Protein AF-A0A2J7VJE0-F1 (afdb_monomer_lite)

pLDDT: mean 70.12, std 18.14, range [36.25, 94.69]

Secondary structure (DSSP, 8-state):
------------------B-TTT-SB-----HHHHHHHHHHHHHHT--HHHHHHHHT--HHHHHHHHHTT---SS----SS---------SSTTEEEEEETTEEEEEETHHHHHHHHHHHHHH-

Sequence (124 aa):
MSDEATKPAGAGSKGGVRIDWRTGKPMVSHDDAFWQEHERRRIEQGISVSQYCAATGLALTTYRLRVGGKKRPAQTAAPAFVAITKQAAPADPGMVEVVVQGMTMRLGGAAAERVLSRVLERLA

Radius of gyration: 27.11 Å; chains: 1; bounding box: 52×63×76 Å

Structure (mmCIF, N/CA/C/O backbone):
data_AF-A0A2J7VJE0-F1
#
_entry.id   AF-A0A2J7VJE0-F1
#
loop_
_atom_site.group_PDB
_atom_site.id
_atom_site.type_symbol
_atom_site.label_atom_id
_atom_site.label_alt_id
_atom_site.label_comp_id
_atom_site.label_asym_id
_atom_site.label_entity_id
_atom_site.label_seq_id
_atom_site.pdbx_PDB_ins_code
_atom_site.Cartn_x
_atom_site.Cartn_y
_atom_site.Cartn_z
_atom_site.occupancy
_atom_site.B_iso_or_equiv
_atom_site.auth_seq_id
_atom_site.auth_comp_id
_atom_site.auth_asym_id
_atom_site.auth_atom_id
_atom_site.pdbx_PDB_model_num
ATOM 1 N N . MET A 1 1 ? 38.489 13.893 -44.338 1.00 43.25 1 MET A N 1
ATOM 2 C CA . MET A 1 1 ? 37.781 12.605 -44.457 1.00 43.25 1 MET A CA 1
ATOM 3 C C . MET A 1 1 ? 37.473 12.166 -43.043 1.00 43.25 1 MET A C 1
ATOM 5 O O . MET A 1 1 ? 38.401 11.939 -42.281 1.00 43.25 1 MET A O 1
ATOM 9 N N . SER A 1 2 ? 36.200 12.267 -42.669 1.00 45.22 2 SER A N 1
ATOM 10 C CA . SER A 1 2 ? 35.690 12.029 -41.321 1.00 45.22 2 SER A CA 1
ATOM 11 C C . SER A 1 2 ? 35.440 10.538 -41.131 1.00 45.22 2 SER A C 1
ATOM 13 O O . SER A 1 2 ? 34.679 9.969 -41.906 1.00 45.22 2 SER A O 1
ATOM 15 N N . ASP A 1 3 ? 36.032 9.934 -40.105 1.00 45.50 3 ASP A N 1
ATOM 16 C CA . ASP A 1 3 ? 35.607 8.626 -39.606 1.00 45.50 3 ASP A CA 1
ATOM 17 C C . ASP A 1 3 ? 34.783 8.858 -38.336 1.00 45.50 3 ASP A C 1
ATOM 19 O O . ASP A 1 3 ? 35.295 9.106 -37.242 1.00 45.50 3 ASP A O 1
ATOM 23 N N . GLU A 1 4 ? 33.468 8.884 -38.534 1.00 46.97 4 GLU A N 1
ATOM 24 C CA . GLU A 1 4 ? 32.453 8.971 -37.496 1.00 46.97 4 GLU A CA 1
ATOM 25 C C . GLU A 1 4 ? 32.301 7.587 -36.857 1.00 46.97 4 GLU A C 1
ATOM 27 O O . GLU A 1 4 ? 31.663 6.684 -37.402 1.00 46.97 4 GLU A O 1
ATOM 32 N N . ALA A 1 5 ? 32.923 7.403 -35.691 1.00 51.03 5 ALA A N 1
ATOM 33 C CA . ALA A 1 5 ? 32.775 6.202 -34.880 1.00 51.03 5 ALA A CA 1
ATOM 34 C C . ALA A 1 5 ? 31.323 6.082 -34.386 1.00 51.03 5 ALA A C 1
ATOM 36 O O . ALA A 1 5 ? 30.947 6.585 -33.324 1.00 51.03 5 ALA A O 1
ATOM 37 N N . THR A 1 6 ? 30.496 5.396 -35.173 1.00 48.38 6 THR A N 1
ATOM 38 C CA . THR A 1 6 ? 29.130 5.030 -34.803 1.00 48.38 6 THR A CA 1
ATOM 39 C C . THR A 1 6 ? 29.179 4.029 -33.650 1.00 48.38 6 THR A C 1
ATOM 41 O O . THR A 1 6 ? 29.431 2.838 -33.817 1.00 48.38 6 THR A O 1
ATOM 44 N N . LYS A 1 7 ? 28.927 4.541 -32.446 1.00 45.47 7 LYS A N 1
ATOM 45 C CA . LYS A 1 7 ? 28.599 3.783 -31.238 1.00 45.47 7 LYS A CA 1
ATOM 46 C C . LYS A 1 7 ? 27.366 2.912 -31.523 1.00 45.47 7 LYS A C 1
ATOM 48 O O . LYS A 1 7 ? 26.308 3.484 -31.791 1.00 45.47 7 LYS A O 1
ATOM 53 N N . PRO A 1 8 ? 27.424 1.569 -31.438 1.00 43.69 8 PRO A N 1
ATOM 54 C CA . PRO A 1 8 ? 26.206 0.783 -31.520 1.00 43.69 8 PRO A CA 1
ATOM 55 C C . PRO A 1 8 ? 25.373 1.071 -30.270 1.00 43.69 8 PRO A C 1
ATOM 57 O O . PRO A 1 8 ? 25.733 0.713 -29.146 1.00 43.69 8 PRO A O 1
ATOM 60 N N . ALA A 1 9 ? 24.270 1.786 -30.482 1.00 41.22 9 ALA A N 1
ATOM 61 C CA . ALA A 1 9 ? 23.201 1.943 -29.519 1.00 41.22 9 ALA A CA 1
ATOM 62 C C . ALA A 1 9 ? 22.768 0.543 -29.069 1.00 41.22 9 ALA A C 1
ATOM 64 O O . ALA A 1 9 ? 22.300 -0.261 -29.875 1.00 41.22 9 ALA A O 1
ATOM 65 N N . GLY A 1 10 ? 22.988 0.248 -27.786 1.00 36.25 10 GLY A N 1
ATOM 66 C CA . GLY A 1 10 ? 22.567 -0.991 -27.151 1.00 36.25 10 GLY A CA 1
ATOM 67 C C . GLY A 1 10 ? 21.077 -1.187 -27.380 1.00 36.25 10 GLY A C 1
ATOM 68 O O . GLY A 1 10 ? 20.251 -0.478 -26.806 1.00 36.25 10 GLY A O 1
ATOM 69 N N . ALA A 1 11 ? 20.762 -2.123 -28.269 1.00 43.91 11 ALA A N 1
ATOM 70 C CA . ALA A 1 11 ? 19.417 -2.549 -28.575 1.00 43.91 11 ALA A CA 1
ATOM 71 C C . ALA A 1 11 ? 18.706 -2.924 -27.273 1.00 43.91 11 ALA A C 1
ATOM 73 O O . ALA A 1 11 ? 19.202 -3.734 -26.485 1.00 43.91 11 ALA A O 1
ATOM 74 N N . GLY A 1 12 ? 17.544 -2.306 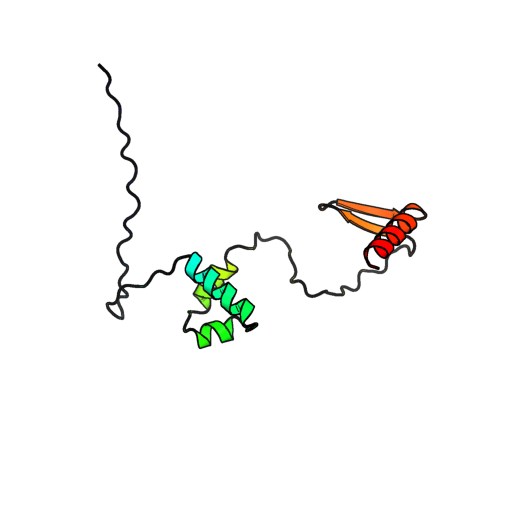-27.055 1.00 41.53 12 GLY A N 1
ATOM 75 C CA . GLY A 1 12 ? 16.648 -2.643 -25.964 1.00 41.53 12 GLY A CA 1
ATOM 76 C C . GLY A 1 12 ? 16.455 -4.153 -25.895 1.00 41.53 12 GLY A C 1
ATOM 77 O O . GLY A 1 12 ? 16.185 -4.810 -26.901 1.00 41.53 12 GLY A O 1
ATOM 78 N N . SER A 1 13 ? 16.647 -4.688 -24.694 1.00 42.09 13 SER A N 1
ATOM 79 C CA . SER A 1 13 ? 16.468 -6.092 -24.359 1.00 42.09 13 SER A CA 1
ATOM 80 C C . SER A 1 13 ? 15.102 -6.579 -24.857 1.00 42.09 13 SER A C 1
ATOM 82 O O . SER A 1 13 ? 14.070 -6.306 -24.244 1.00 42.09 13 SER A O 1
ATOM 84 N N . LYS A 1 14 ? 15.076 -7.295 -25.989 1.00 50.09 14 LYS A N 1
ATOM 85 C CA . LYS A 1 14 ? 13.945 -8.145 -26.376 1.00 50.09 14 LYS A CA 1
ATOM 86 C C . LYS A 1 14 ? 13.949 -9.322 -25.407 1.00 50.09 14 LYS A C 1
ATOM 88 O O . LYS A 1 14 ? 14.539 -10.361 -25.686 1.00 50.09 14 LYS A O 1
ATOM 93 N N . GLY A 1 15 ? 13.376 -9.105 -24.224 1.00 51.25 15 GLY A N 1
ATOM 94 C CA . GLY A 1 15 ? 13.291 -10.111 -23.175 1.00 51.25 15 GLY A CA 1
ATOM 95 C C . GLY A 1 15 ? 12.612 -11.361 -23.721 1.00 51.25 15 GLY A C 1
ATOM 96 O O . GLY A 1 15 ? 11.435 -11.321 -24.070 1.00 51.25 15 GLY A O 1
ATOM 97 N N . GLY A 1 16 ? 13.366 -12.456 -23.832 1.00 63.72 16 GLY A N 1
ATOM 98 C CA . GLY A 1 16 ? 12.819 -13.752 -24.208 1.00 63.72 16 GLY A CA 1
ATOM 99 C C . GLY A 1 16 ? 11.659 -14.108 -23.282 1.00 63.72 16 GLY A C 1
ATOM 100 O O . GLY A 1 16 ? 11.749 -13.933 -22.063 1.00 63.72 16 GLY A O 1
ATOM 101 N N . VAL A 1 17 ? 10.553 -14.571 -23.863 1.00 68.06 17 VAL A N 1
ATOM 102 C CA . VAL A 1 17 ? 9.384 -15.013 -23.105 1.00 68.06 17 VAL A CA 1
ATOM 103 C C . VAL A 1 17 ? 9.827 -16.158 -22.200 1.00 68.06 17 VAL A C 1
ATOM 105 O O . VAL A 1 17 ? 10.199 -17.231 -22.672 1.00 68.06 17 VAL A O 1
ATOM 108 N N . ARG A 1 18 ? 9.842 -15.917 -20.887 1.00 73.81 18 ARG A N 1
ATOM 109 C CA . ARG A 1 18 ? 10.169 -16.958 -19.911 1.00 73.81 18 ARG A CA 1
ATOM 110 C C . ARG A 1 18 ? 9.047 -17.983 -19.943 1.00 73.81 18 ARG A C 1
ATOM 112 O O . ARG A 1 18 ? 7.897 -17.611 -19.762 1.00 73.81 18 ARG A O 1
ATOM 119 N N . ILE A 1 19 ? 9.368 -19.247 -20.178 1.00 78.81 19 ILE A N 1
ATOM 120 C CA . ILE A 1 19 ? 8.395 -20.339 -20.142 1.00 78.81 19 ILE A CA 1
ATOM 121 C C . ILE A 1 19 ? 8.424 -20.957 -18.745 1.00 78.81 19 ILE A C 1
ATOM 123 O O . ILE A 1 19 ? 9.497 -21.225 -18.203 1.00 78.81 19 ILE A O 1
ATOM 127 N N . ASP A 1 20 ? 7.254 -21.158 -18.147 1.00 74.19 20 ASP A N 1
ATOM 128 C CA . ASP A 1 20 ? 7.131 -21.939 -16.921 1.00 74.19 20 ASP A CA 1
ATOM 129 C C . ASP A 1 20 ? 7.394 -23.415 -17.247 1.00 74.19 20 ASP A C 1
ATOM 131 O O . ASP A 1 20 ? 6.620 -24.050 -17.958 1.00 74.19 20 ASP A O 1
ATOM 135 N N . TRP A 1 21 ? 8.488 -23.969 -16.723 1.00 78.69 21 TRP A N 1
ATOM 136 C CA . TRP A 1 21 ? 8.897 -25.354 -16.975 1.00 78.69 21 TRP A CA 1
ATOM 137 C C . TRP A 1 21 ? 7.873 -26.385 -16.483 1.00 78.69 21 TRP A C 1
ATOM 139 O O . TRP A 1 21 ? 7.854 -27.508 -16.979 1.00 78.69 21 TRP A O 1
ATOM 149 N N . ARG A 1 22 ? 7.014 -26.017 -15.524 1.00 68.25 22 ARG A N 1
ATOM 150 C CA . ARG A 1 22 ? 6.004 -26.914 -14.957 1.00 68.25 22 ARG A CA 1
ATOM 151 C C . ARG A 1 22 ? 4.750 -26.999 -15.821 1.00 68.25 22 ARG A C 1
ATOM 153 O O . ARG A 1 22 ? 4.088 -28.031 -15.829 1.00 68.25 22 ARG A O 1
ATOM 160 N N . THR A 1 23 ? 4.403 -25.918 -16.517 1.00 77.38 23 THR A N 1
ATOM 161 C CA . THR A 1 23 ? 3.162 -25.830 -17.306 1.00 77.38 23 THR A CA 1
ATOM 162 C C . THR A 1 23 ? 3.399 -25.691 -18.809 1.00 77.38 23 THR A C 1
ATOM 164 O O . THR A 1 23 ? 2.449 -25.795 -19.580 1.00 77.38 23 THR A O 1
ATOM 167 N N . GLY A 1 24 ? 4.640 -25.448 -19.238 1.00 76.81 24 GLY A N 1
ATOM 168 C CA . GLY A 1 24 ? 5.013 -25.188 -20.630 1.00 76.81 24 GLY A CA 1
ATOM 169 C C . GLY A 1 24 ? 4.452 -23.877 -21.189 1.00 76.81 24 GLY A C 1
ATOM 170 O O . GLY A 1 24 ? 4.563 -23.622 -22.386 1.00 76.81 24 GLY A O 1
ATOM 171 N N . LYS A 1 25 ? 3.827 -23.044 -20.348 1.00 77.75 25 LYS A N 1
ATOM 172 C CA . LYS A 1 25 ? 3.143 -21.819 -20.768 1.00 77.75 25 LYS A CA 1
ATOM 173 C C . LYS A 1 25 ? 4.049 -20.598 -20.628 1.00 77.75 25 LYS A C 1
ATOM 175 O O . LYS A 1 25 ? 4.911 -20.570 -19.744 1.00 77.75 25 LYS A O 1
ATOM 180 N N . PRO A 1 26 ? 3.851 -19.565 -21.465 1.00 77.06 26 PRO A N 1
ATOM 181 C CA . PRO A 1 26 ? 4.545 -18.301 -21.295 1.00 77.06 26 PRO A CA 1
ATOM 182 C C . PRO A 1 26 ? 4.207 -17.700 -19.928 1.00 77.06 26 PRO A C 1
ATOM 184 O O . PRO A 1 26 ? 3.043 -17.496 -19.585 1.00 77.06 26 PRO A O 1
ATOM 187 N N . MET A 1 27 ? 5.245 -17.434 -19.140 1.00 76.12 27 MET A N 1
ATOM 188 C CA . MET A 1 27 ? 5.154 -16.756 -17.858 1.00 76.12 27 MET A CA 1
ATOM 189 C C . MET A 1 27 ? 4.742 -15.312 -18.129 1.00 76.12 27 MET A C 1
ATOM 191 O O . MET A 1 27 ? 5.518 -14.515 -18.663 1.00 76.12 27 MET A O 1
ATOM 195 N N . VAL A 1 28 ? 3.500 -14.985 -17.782 1.00 72.06 28 VAL A N 1
ATOM 196 C CA . VAL A 1 28 ? 2.961 -13.638 -17.956 1.00 72.06 28 VAL A CA 1
ATOM 197 C C . VAL A 1 28 ? 3.666 -12.712 -16.968 1.00 72.06 28 VAL A C 1
ATOM 199 O O . VAL A 1 28 ? 3.453 -12.774 -15.759 1.00 72.06 28 VAL A O 1
ATOM 202 N N . SER A 1 29 ? 4.562 -11.872 -17.483 1.00 73.00 29 SER A N 1
ATOM 203 C CA . SER A 1 29 ? 5.171 -10.804 -16.699 1.00 73.00 29 SER A CA 1
ATOM 204 C C . SER A 1 29 ? 4.221 -9.615 -16.678 1.00 73.00 29 SER A C 1
ATOM 206 O O . SER A 1 29 ? 4.013 -8.974 -17.703 1.00 73.00 29 SER A O 1
ATOM 208 N N . HIS A 1 30 ? 3.678 -9.306 -15.506 1.00 82.88 30 HIS A N 1
ATOM 209 C CA . HIS A 1 30 ? 2.890 -8.096 -15.299 1.00 82.88 30 HIS A CA 1
ATOM 210 C C . HIS A 1 30 ? 3.801 -6.907 -14.975 1.00 82.88 30 HIS A C 1
ATOM 212 O O . HIS A 1 30 ? 4.722 -7.026 -14.157 1.00 82.88 30 HIS A O 1
ATOM 218 N N . ASP A 1 31 ? 3.545 -5.776 -15.626 1.00 83.19 31 ASP A N 1
ATOM 219 C CA . ASP A 1 31 ? 4.277 -4.527 -15.437 1.00 83.19 31 ASP A CA 1
ATOM 220 C C . ASP A 1 31 ? 3.844 -3.781 -14.164 1.00 83.19 31 ASP A C 1
ATOM 222 O O . ASP A 1 31 ? 2.887 -4.152 -13.486 1.00 83.19 31 ASP A O 1
ATOM 226 N N . ASP A 1 32 ? 4.579 -2.728 -13.796 1.00 80.44 32 ASP A N 1
ATOM 227 C CA . ASP A 1 32 ? 4.268 -1.937 -12.598 1.00 80.44 32 ASP A CA 1
ATOM 228 C C . ASP A 1 32 ? 2.884 -1.261 -12.695 1.00 80.44 32 ASP A C 1
ATOM 230 O O . ASP A 1 32 ? 2.213 -1.111 -11.674 1.00 80.44 32 ASP A O 1
ATOM 234 N N . ALA A 1 33 ? 2.436 -0.888 -13.900 1.00 86.50 33 ALA A N 1
ATOM 235 C CA . ALA A 1 33 ? 1.135 -0.255 -14.121 1.00 86.50 33 ALA A CA 1
ATOM 236 C C . ALA A 1 33 ? -0.026 -1.196 -13.771 1.00 86.50 33 ALA A C 1
ATOM 238 O O . ALA A 1 33 ? -0.957 -0.785 -13.078 1.00 86.50 33 ALA A O 1
ATOM 239 N N . PHE A 1 34 ? 0.069 -2.471 -14.160 1.00 90.75 34 PHE A N 1
ATOM 240 C CA . PHE A 1 34 ? -0.881 -3.507 -13.762 1.00 90.75 34 PHE A CA 1
ATOM 241 C C . PHE A 1 34 ? -1.033 -3.593 -12.237 1.00 90.75 34 PHE A C 1
ATOM 243 O O . PHE A 1 34 ? -2.149 -3.622 -11.716 1.00 90.75 34 PHE A O 1
ATOM 250 N N . TRP A 1 35 ? 0.085 -3.595 -11.503 1.00 90.56 35 TRP A N 1
ATOM 251 C CA . TRP A 1 35 ? 0.054 -3.697 -10.041 1.00 90.56 35 TRP A CA 1
ATOM 252 C C . TRP A 1 35 ? -0.546 -2.452 -9.378 1.00 90.56 35 TRP A C 1
ATOM 254 O O . TRP A 1 35 ? -1.299 -2.584 -8.414 1.00 90.56 35 TRP A O 1
ATOM 264 N N . GLN A 1 36 ? -0.258 -1.256 -9.899 1.00 88.31 36 GLN A N 1
ATOM 265 C CA . GLN A 1 36 ? -0.834 -0.006 -9.388 1.00 88.31 36 GLN A CA 1
ATOM 266 C C . GLN A 1 36 ? -2.342 0.084 -9.638 1.00 88.31 36 GLN A C 1
ATOM 268 O O . GLN A 1 36 ? -3.091 0.492 -8.753 1.00 88.31 36 GLN A O 1
ATOM 273 N N . GLU A 1 37 ? -2.803 -0.353 -10.810 1.00 91.62 37 GLU A N 1
ATOM 274 C CA . GLU A 1 37 ? -4.231 -0.405 -11.126 1.00 91.62 37 GLU A CA 1
ATOM 275 C C . GLU A 1 37 ? -4.983 -1.338 -10.174 1.00 91.62 37 GLU A C 1
ATOM 277 O O . GLU A 1 37 ? -6.061 -1.011 -9.671 1.00 91.62 37 GLU A O 1
ATOM 282 N N . HIS A 1 38 ? -4.391 -2.494 -9.878 1.00 93.19 38 HIS A N 1
ATOM 283 C CA . HIS A 1 38 ? -4.963 -3.417 -8.916 1.00 93.19 38 HIS A CA 1
ATOM 284 C C . HIS A 1 38 ? -5.018 -2.830 -7.499 1.00 93.19 38 HIS A C 1
ATOM 286 O O . HIS A 1 38 ? -6.027 -3.039 -6.823 1.00 93.19 38 HIS A O 1
ATOM 292 N N . GLU A 1 39 ? -4.009 -2.068 -7.067 1.00 92.75 39 GLU A N 1
ATOM 293 C CA . GLU A 1 39 ? -4.050 -1.386 -5.768 1.00 92.75 39 GLU A CA 1
ATOM 294 C C . GLU A 1 39 ? -5.116 -0.293 -5.718 1.00 92.75 39 GLU A C 1
ATOM 296 O O . GLU A 1 39 ? -5.835 -0.199 -4.725 1.00 92.75 39 GLU A O 1
ATOM 301 N N . ARG A 1 40 ? -5.290 0.480 -6.795 1.00 90.94 40 ARG A N 1
ATOM 302 C CA . ARG A 1 40 ? -6.366 1.475 -6.881 1.00 90.94 40 ARG A CA 1
ATOM 303 C C . ARG A 1 40 ? -7.736 0.830 -6.666 1.00 90.94 40 ARG A C 1
ATOM 305 O O . ARG A 1 40 ? -8.469 1.244 -5.774 1.00 90.94 40 ARG A O 1
ATOM 312 N N . ARG A 1 41 ? -8.036 -0.246 -7.402 1.00 93.00 41 ARG A N 1
ATOM 313 C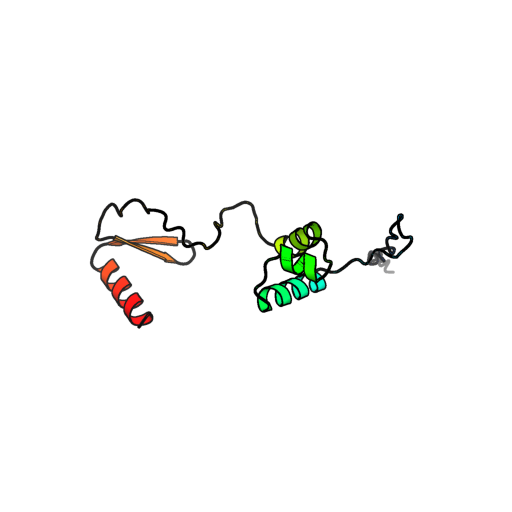 CA . ARG A 1 41 ? -9.302 -0.990 -7.264 1.00 93.00 41 ARG A CA 1
ATOM 314 C C . ARG A 1 41 ? -9.489 -1.572 -5.869 1.00 93.00 41 ARG A C 1
ATOM 316 O O . ARG A 1 41 ? -10.597 -1.576 -5.342 1.00 93.00 41 ARG A O 1
ATOM 323 N N . ARG A 1 42 ? -8.411 -2.066 -5.254 1.00 94.69 42 ARG A N 1
ATOM 324 C CA . ARG A 1 42 ? -8.451 -2.572 -3.880 1.00 94.69 42 ARG A CA 1
ATOM 325 C C . ARG A 1 42 ? -8.854 -1.467 -2.897 1.00 94.69 42 ARG A C 1
ATOM 327 O O . ARG A 1 42 ? -9.677 -1.720 -2.019 1.00 94.69 42 ARG A O 1
ATOM 334 N N . ILE A 1 43 ? -8.258 -0.278 -3.024 1.00 92.62 43 ILE A N 1
ATOM 335 C CA . ILE A 1 43 ? -8.550 0.881 -2.169 1.00 92.62 43 ILE A CA 1
ATOM 336 C C . ILE A 1 43 ? -9.999 1.336 -2.365 1.00 92.62 43 ILE A C 1
ATOM 338 O O . ILE A 1 43 ? -10.694 1.544 -1.376 1.00 92.62 43 ILE A O 1
ATOM 342 N N . GLU A 1 44 ? -10.470 1.417 -3.611 1.00 93.44 44 GLU A N 1
ATOM 343 C CA . GLU A 1 44 ? -11.863 1.758 -3.940 1.00 93.44 44 GLU A CA 1
ATOM 344 C C . GLU A 1 44 ? -12.865 0.778 -3.317 1.00 93.44 44 GLU A C 1
ATOM 346 O O . GLU A 1 44 ? -13.910 1.185 -2.819 1.00 93.44 44 GLU A O 1
ATOM 351 N N . GLN A 1 45 ? -12.530 -0.513 -3.289 1.00 91.94 45 GLN A N 1
ATOM 352 C CA . GLN A 1 45 ? -13.354 -1.549 -2.659 1.00 91.94 45 GLN A CA 1
ATOM 353 C C . GLN A 1 45 ? -13.237 -1.574 -1.127 1.00 91.94 45 GLN A C 1
ATOM 355 O O . GLN A 1 45 ? -14.015 -2.262 -0.469 1.00 91.94 45 GLN A O 1
ATOM 360 N N . GLY A 1 46 ? -12.260 -0.874 -0.543 1.00 92.38 46 GLY A N 1
ATOM 361 C CA . GLY A 1 46 ? -12.067 -0.805 0.907 1.00 92.38 46 GLY A CA 1
ATOM 362 C C . GLY A 1 46 ? -11.671 -2.130 1.572 1.00 92.38 46 GLY A C 1
ATOM 363 O O . GLY A 1 46 ? -11.831 -2.272 2.783 1.00 92.38 46 GLY A O 1
ATOM 364 N N . ILE A 1 47 ? -11.153 -3.110 0.819 1.00 93.19 47 ILE A N 1
ATOM 365 C CA . ILE A 1 47 ? -10.851 -4.452 1.346 1.00 93.19 47 ILE A CA 1
ATOM 366 C C . ILE A 1 47 ? -9.369 -4.674 1.680 1.00 93.19 47 ILE A C 1
ATOM 368 O O . ILE A 1 47 ? -8.448 -3.993 1.210 1.00 93.19 47 ILE A O 1
ATOM 372 N N . SER A 1 48 ? -9.101 -5.657 2.545 1.00 91.81 48 SER A N 1
ATOM 373 C CA . SER A 1 48 ? -7.729 -6.002 2.935 1.00 91.81 48 SER A CA 1
ATOM 374 C C . SER A 1 48 ? -6.935 -6.600 1.764 1.00 91.81 48 SER A C 1
ATOM 376 O O . SER A 1 48 ? -7.499 -7.226 0.867 1.00 91.81 48 SER A O 1
ATOM 378 N N . VAL A 1 49 ? -5.602 -6.448 1.777 1.00 90.00 49 VAL A N 1
ATOM 379 C CA . VAL A 1 49 ? -4.719 -7.005 0.726 1.00 90.00 49 VAL A CA 1
ATOM 380 C C . VAL A 1 49 ? -4.917 -8.514 0.578 1.00 90.00 49 VAL A C 1
ATOM 382 O O . VAL A 1 49 ? -4.963 -9.028 -0.536 1.00 90.00 49 VAL A O 1
ATOM 385 N N . SER A 1 50 ? -5.053 -9.224 1.703 1.00 88.31 50 SER A N 1
ATOM 386 C CA . SER A 1 50 ? -5.224 -10.678 1.704 1.00 88.31 50 SER A CA 1
ATOM 387 C C . SER A 1 50 ? -6.535 -11.099 1.042 1.00 88.31 50 SER A C 1
ATOM 389 O O . SER A 1 50 ? -6.529 -12.018 0.229 1.00 88.31 50 SER A O 1
ATOM 391 N N . GLN A 1 51 ? -7.642 -10.419 1.360 1.00 90.81 51 GLN A N 1
ATOM 392 C CA . GLN A 1 51 ? -8.946 -10.691 0.747 1.00 90.81 51 GLN A CA 1
ATOM 393 C C . GLN A 1 51 ? -8.938 -10.365 -0.747 1.00 90.81 51 GLN A C 1
ATOM 395 O O . GLN A 1 51 ? -9.421 -11.158 -1.548 1.00 90.81 51 GLN A O 1
ATOM 400 N N . TYR A 1 52 ? -8.324 -9.246 -1.133 1.00 94.62 52 TYR A N 1
ATOM 401 C CA . TYR A 1 52 ? -8.225 -8.849 -2.534 1.00 94.62 52 TYR A CA 1
ATOM 402 C C . TYR A 1 52 ? -7.415 -9.845 -3.372 1.00 94.62 52 TYR A C 1
ATOM 404 O O . TYR A 1 52 ? -7.854 -10.249 -4.447 1.00 94.62 52 TYR A O 1
ATOM 412 N N . CYS A 1 53 ? -6.260 -10.296 -2.869 1.00 91.94 53 CYS A N 1
ATOM 413 C CA . CYS A 1 53 ? -5.439 -11.297 -3.556 1.00 91.94 53 CYS A CA 1
ATOM 414 C C . CYS A 1 53 ? -6.165 -12.643 -3.677 1.00 91.94 53 CYS A C 1
ATOM 416 O O . CYS A 1 53 ? -6.112 -13.267 -4.734 1.00 91.94 53 CYS A O 1
ATOM 418 N N . ALA A 1 54 ? -6.886 -13.064 -2.630 1.00 91.69 54 ALA A N 1
ATOM 419 C CA . ALA A 1 54 ? -7.689 -14.284 -2.667 1.00 91.69 54 ALA A CA 1
ATOM 420 C C . ALA A 1 54 ? -8.824 -14.200 -3.704 1.00 91.69 54 ALA A C 1
ATOM 422 O O . ALA A 1 54 ? -9.048 -15.158 -4.437 1.00 91.69 54 ALA A O 1
ATOM 423 N N . ALA A 1 55 ? -9.497 -13.050 -3.810 1.00 92.62 55 ALA A N 1
ATOM 424 C CA . ALA A 1 55 ? -10.597 -12.842 -4.752 1.00 92.62 55 ALA A CA 1
ATOM 425 C C . ALA A 1 55 ? -10.138 -12.715 -6.218 1.00 92.62 55 ALA A C 1
ATOM 427 O O . ALA A 1 55 ? -10.856 -13.120 -7.126 1.00 92.62 55 ALA A O 1
ATOM 428 N N . THR A 1 56 ? -8.949 -12.154 -6.459 1.00 89.44 56 THR A N 1
ATOM 429 C CA . THR A 1 56 ? -8.419 -11.886 -7.812 1.00 89.44 56 THR A CA 1
ATOM 430 C C . THR A 1 56 ? -7.443 -12.951 -8.317 1.00 89.44 56 THR A C 1
ATOM 432 O O . THR A 1 56 ? -7.006 -12.887 -9.463 1.00 89.44 56 THR A O 1
ATOM 435 N N . GLY A 1 57 ? -7.081 -13.925 -7.476 1.00 88.31 57 GLY A N 1
ATOM 436 C CA . GLY A 1 57 ? -6.098 -14.958 -7.811 1.00 88.31 57 GLY A CA 1
ATOM 437 C C . GLY A 1 57 ? -4.659 -14.440 -7.902 1.00 88.31 57 GLY A C 1
ATOM 438 O O . GLY A 1 57 ? -3.797 -15.107 -8.473 1.00 88.31 57 GLY A O 1
ATOM 439 N N . LEU A 1 58 ? -4.376 -13.253 -7.356 1.00 89.69 58 LEU A N 1
ATOM 440 C CA . LEU A 1 58 ? -3.036 -12.672 -7.361 1.00 89.69 58 LEU A CA 1
ATOM 441 C C . LEU A 1 58 ? -2.152 -13.295 -6.276 1.00 89.69 58 LEU A C 1
ATOM 443 O O . LEU A 1 58 ? -2.572 -13.530 -5.142 1.00 89.69 58 LEU A O 1
ATOM 447 N N . ALA A 1 59 ? -0.877 -13.505 -6.603 1.00 89.75 59 ALA A N 1
ATOM 448 C CA . ALA A 1 59 ? 0.106 -13.987 -5.641 1.00 89.75 59 ALA A CA 1
ATOM 449 C C . ALA A 1 59 ? 0.399 -12.914 -4.576 1.00 89.75 59 ALA A C 1
ATOM 451 O O . ALA A 1 59 ? 0.971 -11.864 -4.877 1.00 89.75 59 ALA A O 1
ATOM 452 N N . LEU A 1 60 ? 0.057 -13.207 -3.317 1.00 88.94 60 LEU A N 1
ATOM 453 C CA . LEU A 1 60 ? 0.148 -12.266 -2.193 1.00 88.94 60 LEU A CA 1
ATOM 454 C C . LEU A 1 60 ? 1.556 -11.679 -1.995 1.00 88.94 60 LEU A C 1
ATOM 456 O O . LEU A 1 60 ? 1.710 -10.489 -1.720 1.00 88.94 60 LEU A O 1
ATOM 460 N N . THR A 1 61 ? 2.590 -12.513 -2.114 1.00 87.12 61 THR A N 1
ATOM 461 C CA . THR A 1 61 ? 3.993 -12.105 -1.947 1.00 87.12 61 THR A CA 1
ATOM 462 C C . THR A 1 61 ? 4.423 -11.131 -3.041 1.00 87.12 61 THR A C 1
ATOM 464 O O . THR A 1 61 ? 4.928 -10.052 -2.734 1.00 87.12 61 THR A O 1
ATOM 467 N N . THR A 1 62 ? 4.157 -11.463 -4.306 1.00 88.12 62 THR A N 1
ATOM 468 C CA . THR A 1 62 ? 4.457 -10.599 -5.457 1.00 88.12 62 THR A CA 1
ATOM 469 C C . THR A 1 62 ? 3.684 -9.289 -5.386 1.00 88.12 62 THR A C 1
ATOM 471 O O . THR A 1 62 ? 4.271 -8.228 -5.586 1.00 88.12 62 THR A O 1
ATOM 474 N N . TYR A 1 63 ? 2.399 -9.350 -5.033 1.00 89.50 63 TYR A N 1
ATOM 475 C CA . TYR A 1 63 ? 1.556 -8.171 -4.867 1.00 89.50 63 TYR A CA 1
ATOM 476 C C . TYR A 1 63 ? 2.151 -7.198 -3.844 1.00 89.50 63 TYR A C 1
ATOM 478 O O . TYR A 1 63 ? 2.361 -6.026 -4.144 1.00 89.50 63 TYR A O 1
ATOM 486 N N . ARG A 1 64 ? 2.518 -7.690 -2.652 1.00 88.88 64 ARG A N 1
ATOM 487 C CA . ARG A 1 64 ? 3.144 -6.868 -1.601 1.00 88.88 64 ARG A CA 1
ATOM 488 C C . ARG A 1 64 ? 4.471 -6.259 -2.043 1.00 88.88 64 ARG A C 1
ATOM 490 O O . ARG A 1 64 ? 4.715 -5.093 -1.755 1.00 88.88 64 ARG A O 1
ATOM 497 N N . LEU A 1 65 ? 5.310 -7.022 -2.742 1.00 87.25 65 LEU A N 1
ATOM 498 C CA . LEU A 1 65 ? 6.591 -6.526 -3.249 1.00 87.25 65 LEU A CA 1
ATOM 499 C C . LEU A 1 65 ? 6.409 -5.443 -4.316 1.00 87.25 65 LEU A C 1
ATOM 501 O O . LEU A 1 65 ? 7.165 -4.481 -4.334 1.00 87.25 65 LEU A O 1
ATOM 505 N N . ARG A 1 66 ? 5.417 -5.575 -5.198 1.00 86.12 66 ARG A N 1
ATOM 506 C CA . ARG A 1 66 ? 5.196 -4.642 -6.314 1.00 86.12 66 ARG A CA 1
ATOM 507 C C . ARG A 1 66 ? 4.441 -3.384 -5.903 1.00 86.12 66 ARG A C 1
ATOM 509 O O . ARG A 1 66 ? 4.801 -2.291 -6.327 1.00 86.12 66 ARG A O 1
ATOM 516 N N . VAL A 1 67 ? 3.435 -3.533 -5.049 1.00 83.94 67 VAL A N 1
ATOM 517 C CA . VAL A 1 67 ? 2.601 -2.425 -4.570 1.00 83.94 67 VAL A CA 1
ATOM 518 C C . VAL A 1 67 ? 3.236 -1.724 -3.367 1.00 83.94 6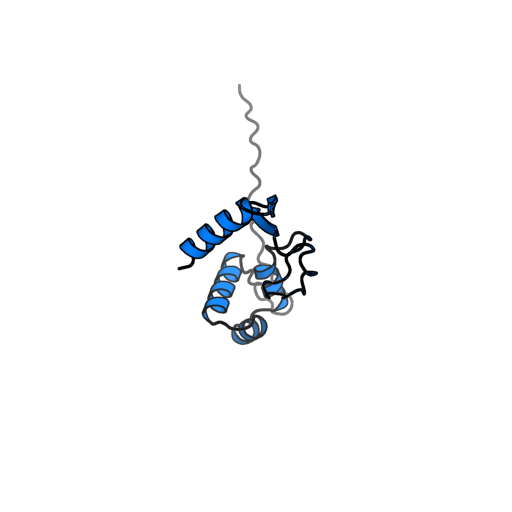7 VAL A C 1
ATOM 520 O O . VAL A 1 67 ? 3.259 -0.499 -3.300 1.00 83.94 67 VAL A O 1
ATOM 523 N N . GLY A 1 68 ? 3.813 -2.483 -2.432 1.00 71.81 68 GLY A N 1
ATOM 524 C CA . GLY A 1 68 ? 4.511 -1.949 -1.256 1.00 71.81 68 GLY A CA 1
ATOM 525 C C . GLY A 1 68 ? 5.976 -1.570 -1.507 1.00 71.81 68 GLY A C 1
ATOM 526 O O . GLY A 1 68 ? 6.584 -0.889 -0.684 1.00 71.81 68 GLY A O 1
ATOM 527 N N . GLY A 1 69 ? 6.555 -1.977 -2.643 1.00 59.25 69 GLY A N 1
ATOM 528 C CA . GLY A 1 69 ? 7.989 -1.858 -2.942 1.00 59.25 69 GLY A CA 1
ATOM 529 C C . GLY A 1 69 ? 8.514 -0.460 -3.260 1.00 59.25 69 GLY A C 1
ATOM 530 O O . GLY A 1 69 ? 9.708 -0.303 -3.491 1.00 59.25 69 GLY A O 1
ATOM 531 N N . LYS A 1 70 ? 7.668 0.574 -3.248 1.00 54.84 70 LYS A N 1
ATOM 532 C CA . LYS A 1 70 ? 8.094 1.975 -3.390 1.00 54.84 70 LYS A CA 1
ATOM 533 C C . LYS A 1 70 ? 7.640 2.809 -2.192 1.00 54.84 70 LYS A C 1
ATOM 535 O O . LYS A 1 70 ? 6.995 3.834 -2.367 1.00 54.84 70 LYS A O 1
ATOM 540 N N . LYS A 1 71 ? 7.975 2.365 -0.973 1.00 45.72 71 LYS A N 1
ATOM 541 C CA . LYS A 1 71 ? 8.324 3.226 0.180 1.00 45.72 71 LYS A CA 1
ATOM 542 C C . LYS A 1 71 ? 8.728 2.380 1.395 1.00 45.72 71 LYS A C 1
ATOM 544 O O . LYS A 1 71 ? 7.880 1.892 2.132 1.00 45.72 71 LYS A O 1
ATOM 549 N N . ARG A 1 72 ? 10.036 2.315 1.652 1.00 44.47 72 ARG A N 1
ATOM 550 C CA . ARG A 1 72 ? 10.648 2.865 2.877 1.00 44.47 72 ARG A CA 1
ATOM 551 C C . ARG A 1 72 ? 12.176 2.794 2.745 1.00 44.47 72 ARG A C 1
ATOM 553 O O . ARG A 1 72 ? 12.725 1.704 2.889 1.00 44.47 72 ARG A O 1
ATOM 560 N N . PRO A 1 73 ? 12.894 3.917 2.528 1.00 39.88 73 PRO A N 1
ATOM 561 C CA . PRO A 1 73 ? 14.182 4.049 3.201 1.00 39.88 73 PRO A CA 1
ATOM 562 C C . PRO A 1 73 ? 13.962 3.676 4.670 1.00 39.88 73 PRO A C 1
ATOM 564 O O . PRO A 1 73 ? 12.938 4.037 5.260 1.00 39.88 73 PRO A O 1
ATOM 567 N N . ALA A 1 74 ? 14.872 2.892 5.235 1.00 44.22 74 ALA A N 1
ATOM 568 C CA . ALA A 1 74 ? 14.884 2.593 6.655 1.00 44.22 74 ALA A CA 1
ATOM 569 C C . ALA A 1 74 ? 15.090 3.903 7.432 1.00 44.22 74 ALA A C 1
ATOM 571 O O . ALA A 1 74 ? 16.217 4.281 7.715 1.00 44.22 74 ALA A O 1
ATOM 572 N N . GLN A 1 75 ? 13.998 4.624 7.692 1.00 43.06 75 GLN A N 1
ATOM 573 C CA . GLN A 1 75 ? 13.878 5.708 8.660 1.00 43.06 75 GLN A CA 1
ATOM 574 C C . GLN A 1 75 ? 12.388 6.031 8.869 1.00 43.06 75 GLN A C 1
ATOM 576 O O . GLN A 1 75 ? 11.707 6.595 8.016 1.00 43.06 75 GLN A O 1
ATOM 581 N N . THR A 1 76 ? 11.890 5.563 10.018 1.00 46.62 76 THR A N 1
ATOM 582 C CA . THR A 1 76 ? 10.870 6.210 10.863 1.00 46.62 76 THR A CA 1
ATOM 583 C C . THR A 1 76 ? 9.686 6.876 10.162 1.00 46.62 76 THR A C 1
ATOM 585 O O . THR A 1 76 ? 9.588 8.093 10.073 1.00 46.62 76 THR A O 1
ATOM 588 N N . ALA A 1 77 ? 8.697 6.068 9.795 1.00 46.62 77 ALA A N 1
ATOM 589 C CA . ALA A 1 77 ? 7.312 6.521 9.771 1.00 46.62 77 ALA A CA 1
ATOM 590 C C . ALA A 1 77 ? 6.470 5.437 10.442 1.00 46.62 77 ALA A C 1
ATOM 592 O O . ALA A 1 77 ? 6.168 4.399 9.847 1.00 46.62 77 ALA A O 1
ATOM 593 N N . ALA A 1 78 ? 6.156 5.649 11.718 1.00 44.25 78 ALA A N 1
ATOM 594 C CA . ALA A 1 78 ? 5.112 4.894 12.389 1.00 44.25 78 ALA A CA 1
ATOM 595 C C . ALA A 1 78 ? 3.810 5.012 11.566 1.00 44.25 78 ALA A C 1
ATOM 597 O O . ALA A 1 78 ? 3.573 6.055 10.949 1.00 44.25 78 ALA A O 1
ATOM 598 N N . PRO A 1 79 ? 2.997 3.946 11.466 1.00 42.62 79 PRO A N 1
ATOM 599 C CA . PRO A 1 79 ? 1.696 4.040 10.817 1.00 42.62 79 PRO A CA 1
ATOM 600 C C . PRO A 1 79 ? 0.857 5.116 11.513 1.00 42.62 79 PRO A C 1
ATOM 602 O O . PRO A 1 79 ? 0.912 5.234 12.735 1.00 42.62 79 PRO A O 1
ATOM 605 N N . ALA A 1 80 ? 0.070 5.858 10.733 1.00 49.38 80 ALA A N 1
ATOM 606 C CA . ALA A 1 80 ? -0.924 6.823 11.196 1.00 49.38 80 ALA A CA 1
ATOM 607 C C . ALA A 1 80 ? -2.115 6.131 11.890 1.00 49.38 80 ALA A C 1
ATOM 609 O O . ALA A 1 80 ? -3.273 6.327 11.540 1.00 49.38 80 ALA A O 1
ATOM 610 N N . PHE A 1 81 ? -1.830 5.312 12.897 1.00 45.56 81 PHE A N 1
ATOM 611 C CA . PHE A 1 81 ? -2.618 5.401 14.107 1.00 45.56 81 PHE A CA 1
ATOM 612 C C . PHE A 1 81 ? -2.220 6.726 14.746 1.00 45.56 81 PHE A C 1
ATOM 614 O O . PHE A 1 81 ? -1.029 7.035 14.829 1.00 45.56 81 PHE A O 1
ATOM 621 N N . VAL A 1 82 ? -3.191 7.509 15.213 1.00 44.88 82 VAL A N 1
ATOM 622 C CA . VAL A 1 82 ? -2.895 8.457 16.284 1.00 44.88 82 VAL A CA 1
ATOM 623 C C . VAL A 1 82 ? -2.485 7.581 17.460 1.00 44.88 82 VAL A C 1
ATOM 625 O O . VAL A 1 82 ? -3.311 7.124 18.246 1.00 44.88 82 VAL A O 1
ATOM 628 N N . ALA A 1 83 ? -1.199 7.248 17.527 1.00 41.22 83 ALA A N 1
ATOM 629 C CA . ALA A 1 83 ? -0.610 6.834 18.768 1.00 41.22 83 ALA A CA 1
ATOM 630 C C . ALA A 1 83 ? -0.764 8.064 19.651 1.00 41.22 83 ALA A C 1
ATOM 632 O O . ALA A 1 83 ? -0.008 9.026 19.524 1.00 41.22 83 ALA A O 1
ATOM 633 N N . ILE A 1 84 ? -1.779 8.042 20.516 1.00 41.66 84 ILE A N 1
ATOM 634 C CA . ILE A 1 84 ? -1.762 8.831 21.737 1.00 41.66 84 ILE A CA 1
ATOM 635 C C . ILE A 1 84 ? -0.614 8.225 22.539 1.00 41.66 84 ILE A C 1
ATOM 637 O O . ILE A 1 84 ? -0.797 7.408 23.441 1.00 41.66 84 ILE A O 1
ATOM 641 N N . THR A 1 85 ? 0.616 8.544 22.142 1.00 43.38 85 THR A N 1
ATOM 642 C CA . THR A 1 85 ? 1.717 8.464 23.070 1.00 43.38 85 THR A CA 1
ATOM 643 C C . THR A 1 85 ? 1.281 9.386 24.196 1.00 43.38 85 THR A C 1
ATOM 645 O O . THR A 1 85 ? 0.823 10.507 23.961 1.00 43.38 85 THR A O 1
ATOM 648 N N . LYS A 1 86 ? 1.328 8.894 25.435 1.00 46.28 86 LYS A N 1
ATOM 649 C CA . LYS A 1 86 ? 1.396 9.792 26.582 1.00 46.28 86 LYS A CA 1
ATOM 650 C C . LYS A 1 86 ? 2.672 10.594 26.368 1.00 46.28 86 LYS A C 1
ATOM 652 O O . LYS A 1 86 ? 3.750 10.177 26.780 1.00 46.28 86 LYS A O 1
ATOM 657 N N . GLN A 1 87 ? 2.553 11.674 25.607 1.00 44.25 87 GLN A N 1
ATOM 658 C CA . GLN A 1 87 ? 3.570 12.683 25.478 1.00 44.25 87 GLN A CA 1
ATOM 659 C C . GLN A 1 87 ? 3.815 13.098 26.920 1.00 44.25 87 GLN A C 1
ATOM 661 O O . GLN A 1 87 ? 2.866 13.446 27.632 1.00 44.25 87 GLN A O 1
ATOM 666 N N . ALA A 1 88 ? 5.045 12.870 27.388 1.00 49.47 88 ALA A N 1
ATOM 667 C CA . ALA A 1 88 ? 5.445 13.275 28.722 1.00 49.47 88 ALA A CA 1
ATOM 668 C C . ALA A 1 88 ? 4.937 14.701 28.908 1.00 49.47 88 ALA A C 1
ATOM 670 O O . ALA A 1 88 ? 5.126 15.525 28.006 1.00 49.47 88 ALA A O 1
ATOM 671 N N . ALA A 1 89 ? 4.186 14.907 29.993 1.00 53.94 89 ALA A N 1
ATOM 672 C CA . ALA A 1 89 ? 3.474 16.146 30.253 1.00 53.94 89 ALA A CA 1
ATOM 673 C C . ALA A 1 89 ? 4.373 17.333 29.878 1.00 53.94 89 ALA A C 1
ATOM 675 O O . ALA A 1 89 ? 5.562 17.295 30.220 1.00 53.94 89 ALA A O 1
ATOM 676 N N . PRO A 1 90 ? 3.860 18.338 29.143 1.00 50.69 90 PRO A N 1
ATOM 677 C CA . PRO A 1 90 ? 4.651 19.520 28.864 1.00 50.69 90 PRO A CA 1
ATOM 678 C C . PRO A 1 90 ? 5.179 20.026 30.204 1.00 50.69 90 PRO A C 1
ATOM 680 O O . PRO A 1 90 ? 4.409 20.231 31.141 1.00 50.69 90 PRO A O 1
ATOM 683 N N . ALA A 1 91 ? 6.504 20.155 30.302 1.00 55.91 91 ALA A N 1
ATOM 684 C CA . ALA A 1 91 ? 7.174 20.607 31.518 1.00 55.91 91 ALA A CA 1
ATOM 685 C C . ALA A 1 91 ? 6.723 22.021 31.935 1.00 55.91 91 ALA A C 1
ATOM 687 O O . ALA A 1 91 ? 7.015 22.442 33.046 1.00 55.91 91 ALA A O 1
ATOM 688 N N . ASP A 1 92 ? 5.985 22.718 31.062 1.00 56.81 92 ASP A N 1
ATOM 689 C CA . ASP A 1 92 ? 5.378 24.008 31.330 1.00 56.81 92 ASP A CA 1
ATOM 690 C C . ASP A 1 92 ? 4.020 24.138 30.602 1.00 56.81 92 ASP A C 1
ATOM 692 O O . ASP A 1 92 ? 3.984 24.034 29.370 1.00 56.81 92 ASP A O 1
ATOM 696 N N . PRO A 1 93 ? 2.896 24.390 31.302 1.00 57.56 93 PRO A N 1
ATOM 697 C CA . PRO A 1 93 ? 1.563 24.533 30.700 1.00 57.56 93 PRO A CA 1
ATOM 698 C C . PRO A 1 93 ? 1.389 25.782 29.808 1.00 57.56 93 PRO A C 1
ATOM 700 O O . PRO A 1 93 ? 0.291 26.028 29.316 1.00 57.56 93 PRO A O 1
ATOM 703 N N . GLY A 1 94 ? 2.448 26.569 29.582 1.00 63.47 94 GLY A N 1
ATOM 704 C CA . GLY A 1 94 ? 2.432 27.808 28.793 1.00 63.47 94 GLY A CA 1
ATOM 705 C C . GLY A 1 94 ? 3.212 27.768 27.472 1.00 63.47 94 GLY A C 1
ATOM 706 O O . GLY A 1 94 ? 3.437 28.828 26.885 1.00 63.47 94 GLY A O 1
ATOM 707 N N . MET A 1 95 ? 3.665 26.592 27.017 1.00 62.75 95 MET A N 1
ATOM 708 C CA . MET A 1 95 ? 4.472 26.451 25.797 1.00 62.75 95 MET A CA 1
ATOM 709 C C . MET A 1 95 ? 3.739 25.702 24.678 1.00 62.75 95 MET A C 1
ATOM 711 O O . MET A 1 95 ? 3.287 24.573 24.853 1.00 62.75 95 MET A O 1
ATOM 715 N N . VAL A 1 96 ? 3.676 26.323 23.500 1.00 69.81 96 VAL A N 1
ATOM 716 C CA . VAL A 1 96 ? 3.151 25.747 22.257 1.00 69.81 96 VAL A CA 1
ATOM 717 C C . VAL A 1 96 ? 4.322 25.346 21.366 1.00 69.81 96 VAL A C 1
ATOM 719 O O . VAL A 1 96 ? 5.191 26.157 21.046 1.00 69.81 96 VAL A O 1
ATOM 722 N N . GLU A 1 97 ? 4.342 24.086 20.948 1.00 76.69 97 GLU A N 1
ATOM 723 C CA . GLU A 1 97 ? 5.314 23.565 19.990 1.00 76.69 97 GLU A CA 1
ATOM 724 C C . GLU A 1 97 ? 4.721 23.609 18.576 1.00 76.69 97 GLU A C 1
ATOM 726 O O . GLU A 1 97 ? 3.635 23.085 18.330 1.00 76.69 97 GLU A O 1
ATOM 731 N N . VAL A 1 98 ? 5.423 24.255 17.644 1.00 72.88 98 VAL A N 1
ATOM 732 C CA . VAL A 1 98 ? 4.998 24.433 16.250 1.00 72.88 98 VAL A CA 1
ATOM 733 C C . VAL A 1 98 ? 6.015 23.764 15.335 1.00 72.88 98 VAL A C 1
ATOM 735 O O . VAL A 1 98 ? 7.207 24.060 15.409 1.00 72.88 98 VAL A O 1
ATOM 738 N N . VAL A 1 99 ? 5.544 22.885 14.448 1.00 77.25 99 VAL A N 1
ATOM 739 C CA . VAL A 1 99 ? 6.385 22.196 13.461 1.00 77.25 99 VAL A CA 1
ATOM 740 C C . VAL A 1 99 ? 6.074 22.733 12.066 1.00 77.25 99 VAL A C 1
ATOM 742 O O . VAL A 1 99 ? 4.979 22.521 11.546 1.00 77.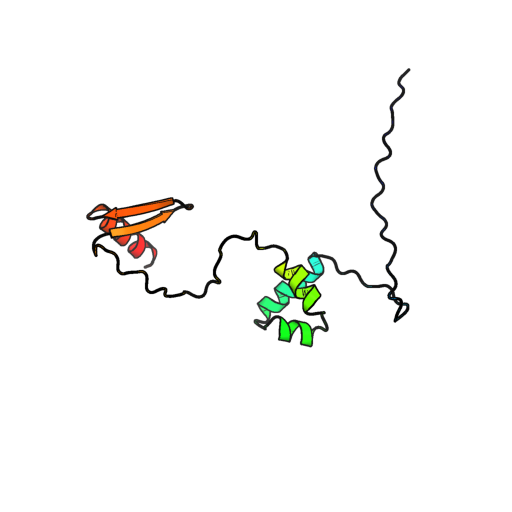25 99 VAL A O 1
ATOM 745 N N . VAL A 1 100 ? 7.036 23.416 11.441 1.00 74.44 100 VAL A N 1
ATOM 746 C CA . VAL A 1 100 ? 6.917 23.952 10.073 1.00 74.44 100 VAL A CA 1
ATOM 747 C C . VAL A 1 100 ? 8.070 23.424 9.233 1.00 74.44 100 VAL A C 1
ATOM 749 O O . VAL A 1 100 ? 9.226 23.655 9.559 1.00 74.44 100 VAL A O 1
ATOM 752 N N . GLN A 1 101 ? 7.766 22.704 8.148 1.00 69.19 101 GLN A N 1
ATOM 753 C CA . GLN A 1 101 ? 8.765 22.191 7.192 1.00 6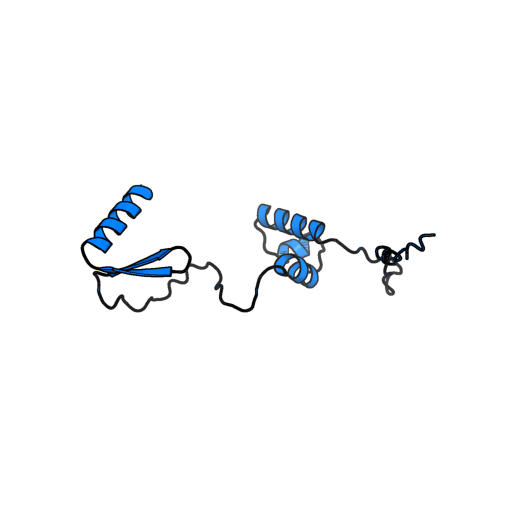9.19 101 GLN A CA 1
ATOM 754 C C . GLN A 1 101 ? 9.936 21.419 7.843 1.00 69.19 101 GLN A C 1
ATOM 756 O O . GLN A 1 101 ? 11.073 21.490 7.388 1.00 69.19 101 GLN A O 1
ATOM 761 N N . GLY A 1 102 ? 9.663 20.674 8.918 1.00 69.12 102 GLY A N 1
ATOM 762 C CA . GLY A 1 102 ? 10.684 19.906 9.643 1.00 69.12 102 GLY A CA 1
ATOM 763 C C . GLY A 1 102 ? 11.494 20.712 10.664 1.00 69.12 102 GLY A C 1
ATOM 764 O O . GLY A 1 102 ? 12.386 20.154 11.293 1.00 69.12 102 GLY A O 1
ATOM 765 N N . MET A 1 103 ? 11.174 21.992 10.866 1.00 54.06 103 MET A N 1
ATOM 766 C CA . MET A 1 103 ? 11.711 22.809 11.951 1.00 54.06 103 MET A CA 1
ATOM 767 C C . MET A 1 103 ? 10.728 22.842 13.119 1.00 54.06 103 MET A C 1
ATOM 769 O O . MET A 1 103 ? 9.550 23.152 12.932 1.00 54.06 103 MET A O 1
ATOM 773 N N . THR A 1 104 ? 11.224 22.549 14.319 1.00 77.06 104 THR A N 1
ATOM 774 C CA . THR A 1 104 ? 10.449 22.616 15.562 1.00 77.06 104 THR A CA 1
ATOM 775 C C . THR A 1 104 ? 10.765 23.912 16.294 1.00 77.06 104 THR A C 1
ATOM 777 O O . THR A 1 104 ? 11.909 24.154 16.677 1.00 77.06 104 THR A O 1
ATOM 780 N N . MET A 1 105 ? 9.745 24.736 16.518 1.00 70.94 105 MET A N 1
ATOM 781 C CA . MET A 1 105 ? 9.834 25.966 17.300 1.00 70.94 105 MET A CA 1
ATOM 782 C C . MET A 1 105 ? 9.001 25.839 18.572 1.00 70.94 105 MET A C 1
ATOM 784 O O . MET A 1 105 ? 7.870 25.360 18.532 1.00 70.94 105 MET A O 1
ATOM 788 N N . ARG A 1 106 ? 9.545 26.302 19.699 1.00 79.12 106 ARG A N 1
ATOM 789 C CA . ARG A 1 106 ? 8.820 26.402 20.971 1.00 79.12 106 ARG A CA 1
ATOM 790 C C . ARG A 1 106 ? 8.481 27.854 21.245 1.00 79.12 106 ARG A C 1
ATOM 792 O O . ARG A 1 106 ? 9.366 28.705 21.269 1.00 79.12 106 ARG A O 1
ATOM 799 N N . LEU A 1 107 ? 7.196 28.124 21.414 1.00 75.06 107 LEU A N 1
ATOM 800 C CA . LEU A 1 107 ? 6.654 29.447 21.677 1.00 75.06 107 LEU A CA 1
ATOM 801 C C . LEU A 1 107 ? 6.093 29.459 23.094 1.00 75.06 107 LEU A C 1
ATOM 803 O O . LEU A 1 107 ? 5.311 28.584 23.442 1.00 75.06 107 LEU A O 1
ATOM 807 N N . GLY A 1 108 ? 6.468 30.455 23.891 1.00 81.94 108 GLY A N 1
ATOM 808 C CA . GLY A 1 108 ? 5.894 30.695 25.213 1.00 81.94 108 GLY A CA 1
ATOM 809 C C . GLY A 1 108 ? 5.124 32.014 25.268 1.00 81.94 108 GLY A C 1
ATOM 810 O O . GLY A 1 108 ? 5.362 32.921 24.461 1.00 81.94 108 GLY A O 1
ATOM 811 N N . GLY A 1 109 ? 4.211 32.131 26.233 1.00 79.19 109 GLY A N 1
ATOM 812 C CA . GLY A 1 109 ? 3.524 33.385 26.565 1.00 79.19 109 GLY A CA 1
ATOM 813 C C . GLY A 1 109 ? 2.717 33.983 25.405 1.00 79.19 109 GLY A C 1
ATOM 814 O O . GLY A 1 109 ? 2.065 33.268 24.649 1.00 79.19 109 GLY A O 1
ATOM 815 N N . ALA A 1 110 ? 2.787 35.305 25.220 1.00 77.12 110 ALA A N 1
ATOM 816 C CA . ALA A 1 110 ? 1.960 36.029 24.244 1.00 77.12 110 ALA A CA 1
ATOM 817 C C . ALA A 1 110 ? 2.143 35.567 22.780 1.00 77.12 110 ALA A C 1
ATOM 819 O O . ALA A 1 110 ? 1.244 35.734 21.954 1.00 77.12 110 ALA A O 1
ATOM 820 N N . ALA A 1 111 ? 3.300 34.993 22.430 1.00 75.25 111 ALA A N 1
ATOM 821 C CA . ALA A 1 111 ? 3.529 34.437 21.096 1.00 75.25 111 ALA A CA 1
ATOM 822 C C . ALA A 1 111 ? 2.743 33.133 20.880 1.00 75.25 111 ALA A C 1
ATOM 824 O O . ALA A 1 111 ? 2.215 32.908 19.791 1.00 75.25 111 ALA A O 1
ATOM 825 N N . ALA A 1 112 ? 2.628 32.307 21.922 1.00 77.12 112 ALA A N 1
ATOM 826 C CA . ALA A 1 112 ? 1.859 31.069 21.900 1.00 77.12 112 ALA A CA 1
ATOM 827 C C . ALA A 1 112 ? 0.354 31.345 21.761 1.00 77.12 112 ALA A C 1
ATOM 829 O O . ALA A 1 112 ? -0.303 30.744 20.912 1.00 77.12 112 ALA A O 1
ATOM 830 N N . GLU A 1 113 ? -0.168 32.317 22.517 1.00 77.44 113 GLU A N 1
ATOM 831 C CA . GLU A 1 113 ? -1.581 32.721 22.460 1.00 77.44 113 GLU A CA 1
ATOM 832 C C . GLU A 1 113 ? -1.987 33.204 21.063 1.00 77.44 113 GLU A C 1
ATOM 834 O O . GLU A 1 113 ? -2.992 32.757 20.514 1.00 77.44 113 GLU A O 1
ATOM 839 N N . ARG A 1 114 ? -1.171 34.059 20.431 1.00 82.44 114 ARG A N 1
ATOM 840 C CA . ARG A 1 114 ? -1.454 34.579 19.080 1.00 82.44 114 ARG A CA 1
ATOM 841 C C . ARG A 1 114 ? -1.501 33.481 18.022 1.00 82.44 114 ARG A C 1
ATOM 843 O O . ARG A 1 114 ? -2.304 33.562 17.091 1.00 82.44 114 ARG A O 1
ATOM 850 N N . VAL A 1 115 ? -0.624 32.483 18.131 1.00 80.19 115 VAL A N 1
ATOM 851 C CA . VAL A 1 115 ? -0.614 31.344 17.205 1.00 80.19 115 VAL A CA 1
ATOM 852 C C . VAL A 1 115 ? -1.833 30.461 17.439 1.00 80.19 115 VAL A C 1
ATOM 854 O O . VAL A 1 115 ? -2.492 30.093 16.469 1.00 80.19 115 VAL A O 1
ATOM 857 N N . LEU A 1 116 ? -2.177 30.182 18.698 1.00 77.00 116 LEU A N 1
ATOM 858 C CA . LEU A 1 116 ? -3.354 29.389 19.042 1.00 77.00 116 LEU A CA 1
ATOM 859 C C . LEU A 1 116 ? -4.645 30.033 18.516 1.00 77.00 116 LEU A C 1
ATOM 861 O O . LEU A 1 116 ? -5.415 29.355 17.838 1.00 77.00 116 LEU A O 1
ATOM 865 N N . SER A 1 117 ? -4.843 31.339 18.732 1.00 83.12 117 SER A N 1
ATOM 866 C CA . SER A 1 117 ? -6.026 32.053 18.228 1.00 83.12 117 SER A CA 1
ATOM 867 C C . SER A 1 117 ? -6.153 31.966 16.707 1.00 83.12 117 SER A C 1
ATOM 869 O O . SER A 1 117 ? -7.218 31.625 16.202 1.00 83.12 117 SER A O 1
ATOM 871 N N . ARG A 1 118 ? -5.056 32.166 15.962 1.00 82.44 118 ARG A N 1
ATOM 872 C CA . ARG A 1 118 ? -5.068 32.062 14.491 1.00 82.44 118 ARG A CA 1
ATOM 873 C C . ARG A 1 118 ? -5.363 30.656 13.975 1.00 82.44 118 ARG A C 1
ATOM 875 O O . ARG A 1 118 ? -5.935 30.509 12.898 1.00 82.44 118 ARG A O 1
ATOM 882 N N . VAL A 1 119 ? -4.926 29.619 14.691 1.00 80.31 119 VAL A N 1
ATOM 883 C CA . VAL A 1 119 ? -5.228 28.230 14.319 1.00 80.31 119 VAL A CA 1
ATOM 884 C C . VAL A 1 119 ? -6.707 27.940 14.552 1.00 80.31 119 VAL A C 1
ATOM 886 O O . VAL A 1 119 ? -7.349 27.383 13.666 1.00 80.31 119 VAL A O 1
ATOM 889 N N . LEU A 1 120 ? -7.256 28.360 15.694 1.00 79.31 120 LEU A N 1
ATOM 890 C CA . LEU A 1 120 ? -8.675 28.184 16.010 1.00 79.31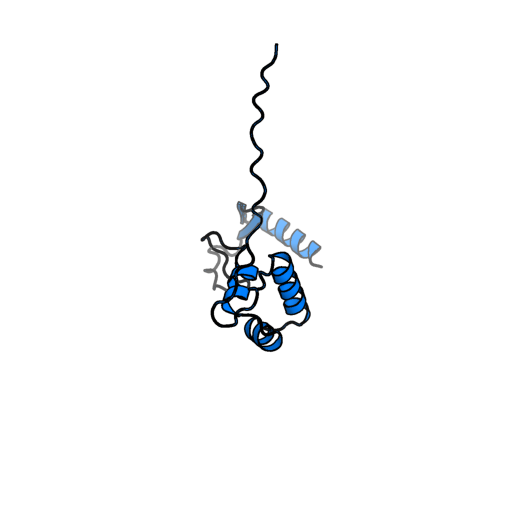 120 LEU A CA 1
ATOM 891 C C . LEU A 1 120 ? -9.582 28.926 15.017 1.00 79.31 120 LEU A C 1
ATOM 893 O O . LEU A 1 120 ? -10.537 28.334 14.528 1.00 79.31 120 LEU A O 1
ATOM 897 N N . GLU A 1 121 ? -9.239 30.161 14.639 1.00 84.06 121 GLU A N 1
ATOM 898 C CA . GLU A 1 121 ? -9.962 30.935 13.613 1.00 84.06 121 GLU A CA 1
ATOM 899 C C . GLU A 1 121 ? -9.994 30.255 12.238 1.00 84.06 121 GLU A C 1
ATOM 901 O O . GLU A 1 121 ? -10.914 30.482 11.462 1.00 84.06 121 GLU A O 1
ATOM 906 N N . ARG A 1 122 ? -8.991 29.434 11.910 1.00 74.00 122 ARG A N 1
ATOM 907 C CA . ARG A 1 122 ? -8.904 28.737 10.618 1.00 74.00 122 ARG A CA 1
ATOM 908 C C . ARG A 1 122 ? -9.612 27.377 10.615 1.00 74.00 122 ARG A C 1
ATOM 910 O O . ARG A 1 122 ? -9.776 26.790 9.548 1.00 74.00 122 ARG A O 1
ATOM 917 N N . LEU A 1 123 ? -9.942 26.854 11.795 1.00 68.81 123 LEU A N 1
ATOM 918 C CA . LEU A 1 123 ? -10.630 25.574 11.978 1.00 68.81 123 LEU A CA 1
ATOM 919 C C . LEU A 1 123 ? -12.144 25.729 12.195 1.00 68.81 123 LEU A C 1
ATOM 921 O O . LEU A 1 123 ? -12.850 24.725 12.101 1.00 68.81 123 LEU A O 1
ATOM 925 N N . ALA A 1 124 ? -12.615 26.941 12.503 1.00 56.47 124 ALA A N 1
ATOM 926 C CA . ALA A 1 124 ? -14.030 27.313 12.533 1.00 56.47 124 ALA A CA 1
ATOM 927 C C . ALA A 1 124 ? -14.556 27.605 11.118 1.00 56.47 124 ALA A C 1
ATOM 929 O O . ALA A 1 124 ? -15.738 27.279 10.869 1.00 56.47 124 ALA A O 1
#

Foldseek 3Di:
DDDDPDDPDPPPPPDDQDADPVPRHGDDDDDLVVLVVLVVVCVVVVDDLVVSCVVVVNDSVVSCCSVVVPDDDPDDDDPPPPPPPVPPPPPDPFWDWDADPNDIDIDGDPRRVVVVVVVVVVVD